Protein AF-A0A8C3C856-F1 (afdb_monomer)

Foldseek 3Di:
DDDDDDDDDPCVVVVVVVVQVVCQVVVPPFPDWDDDPPDIGGHHPVVVPVVDPDPPPPPPPVVPPPPPPDDDDDDDDDDDDDDDDDDPPDPPDDDDD

InterPro domains:
  IPR000210 BTB/POZ domain [PF00651] (20-52)
  IPR011333 SKP1/BTB/POZ domain superfamily [G3DSA:3.30.710.10] (4-56)
  IPR011333 SKP1/BTB/POZ domain superfamily [SSF54695] (8-52)
  IPR050457 Zinc finger and BTB domain-containing [PTHR46105] (8-51)

Nearest PDB structures (foldseek):
  2ihc-assembly3_B  TM=8.643E-01  e=5.087E-03  Homo sapiens
  7t58-assembly1_B  TM=9.285E-01  e=9.300E-03  Homo sapiens
  7azx-assembly1_B  TM=8.546E-01  e=8.697E-03  Homo sapiens
  6y17-assembly1_B  TM=8.670E-01  e=4.064E-02  Homo sapiens
  6xxs-assembly1_B  TM=8.786E-01  e=5.683E-02  Homo sapiens

Secondary structure (DSSP, 8-state):
-PPPPP---TTHHHHHHHHHHHHHHHT-S--EEEEETTEEEEE-HHHHHHH-S---------PPPPPPPPPPPPPPPPPPPPPPPPPPPPPPPPPP-

Mean predicted aligned error: 16.14 Å

pLDDT: mean 85.87, std 14.2, range [47.34, 98.44]

Sequence (97 aa):
MAPVVEVSDAGHSRALLLELNEQRLRGQFCDVTIIAGDAKFRAHQNVLAASTASLEPPAVVAAPPPPPPPPPPPPPPPPPPPPPPPVPPAPPRSPAL

Solvent-accessible surface area (backbone atoms only — not comparable to full-atom values): 6845 Å² total; per-residue (Å²): 133,84,84,86,81,89,84,86,63,92,59,49,67,60,54,50,54,54,50,53,49,53,30,35,77,72,51,50,86,46,79,39,71,51,72,60,86,93,46,77,44,61,32,44,59,70,63,51,56,74,72,41,99,72,74,63,76,70,77,72,75,66,68,72,75,78,75,77,77,79,79,78,77,78,78,78,79,78,79,78,79,80,80,79,78,82,78,76,80,76,77,81,80,75,81,83,129

Structure (mmCIF, N/CA/C/O backbone):
data_AF-A0A8C3C856-F1
#
_entry.id   AF-A0A8C3C856-F1
#
loop_
_atom_site.group_PDB
_atom_site.id
_atom_site.type_symbol
_atom_site.label_atom_id
_atom_site.label_alt_id
_atom_site.label_comp_id
_atom_site.label_asym_id
_atom_site.label_entity_id
_atom_site.label_seq_id
_atom_site.pdbx_PDB_ins_code
_atom_site.Cartn_x
_atom_site.Cartn_y
_atom_site.Cartn_z
_atom_site.occupancy
_atom_site.B_iso_or_equiv
_atom_site.auth_seq_id
_atom_site.auth_comp_id
_atom_site.auth_asym_id
_atom_site.auth_atom_id
_atom_site.pdbx_PDB_model_num
ATOM 1 N N . MET A 1 1 ? 12.239 -27.554 -34.834 1.00 69.44 1 MET A N 1
ATOM 2 C CA . MET A 1 1 ? 12.726 -26.678 -33.747 1.00 69.44 1 MET A CA 1
ATOM 3 C C . MET A 1 1 ? 12.455 -25.251 -34.194 1.00 69.44 1 MET A C 1
ATOM 5 O O . MET A 1 1 ? 12.924 -24.897 -35.268 1.00 69.44 1 MET A O 1
ATOM 9 N N . ALA A 1 2 ? 11.594 -24.501 -33.502 1.00 73.81 2 ALA A N 1
ATOM 10 C CA . ALA A 1 2 ? 11.312 -23.113 -33.882 1.00 73.81 2 ALA A CA 1
ATOM 11 C C . ALA A 1 2 ? 12.531 -22.228 -33.553 1.00 73.81 2 ALA A C 1
ATOM 13 O O . ALA A 1 2 ? 13.194 -22.501 -32.549 1.00 73.81 2 ALA A O 1
ATOM 14 N N . PRO A 1 3 ? 12.856 -21.211 -34.373 1.00 81.62 3 PRO A N 1
ATOM 15 C CA . PRO A 1 3 ? 13.943 -20.294 -34.059 1.00 81.62 3 PRO A CA 1
ATOM 16 C C . PRO A 1 3 ? 13.575 -19.449 -32.834 1.00 81.62 3 PRO A C 1
ATOM 18 O O . PRO A 1 3 ? 12.483 -18.885 -32.764 1.00 81.62 3 PRO A O 1
ATOM 21 N N . VAL A 1 4 ? 14.493 -19.367 -31.871 1.00 85.31 4 VAL A N 1
ATOM 22 C CA . VAL A 1 4 ? 14.398 -18.421 -30.754 1.00 85.31 4 VAL A CA 1
ATOM 23 C C . VAL A 1 4 ? 14.818 -17.054 -31.282 1.00 85.31 4 VAL A C 1
ATOM 25 O O . VAL A 1 4 ? 15.911 -16.913 -31.826 1.00 85.31 4 VAL A O 1
ATOM 28 N N . VAL A 1 5 ? 13.938 -16.062 -31.155 1.00 87.06 5 VAL A N 1
ATOM 29 C CA . VAL A 1 5 ? 14.230 -14.670 -31.508 1.00 87.06 5 VAL A CA 1
ATOM 30 C C . VAL A 1 5 ? 14.485 -13.907 -30.217 1.00 87.06 5 VAL A C 1
ATOM 32 O O . VAL A 1 5 ? 13.592 -13.797 -29.379 1.00 87.06 5 VAL A O 1
ATOM 35 N N . GLU A 1 6 ? 15.698 -13.385 -30.060 1.00 86.00 6 GLU A N 1
ATOM 36 C CA . GLU A 1 6 ? 16.022 -12.457 -28.981 1.00 86.00 6 GLU A CA 1
ATOM 37 C C . GLU A 1 6 ? 15.632 -11.036 -29.390 1.00 86.00 6 GLU A C 1
ATOM 39 O O . GLU A 1 6 ? 16.049 -10.530 -30.433 1.00 86.00 6 GLU A O 1
ATOM 44 N N . VAL A 1 7 ? 14.820 -10.387 -28.558 1.00 87.88 7 VAL A N 1
ATOM 45 C CA . VAL A 1 7 ? 14.449 -8.978 -28.708 1.00 87.88 7 VAL A CA 1
ATOM 46 C C . VAL A 1 7 ? 15.025 -8.227 -27.518 1.00 87.88 7 VAL A C 1
ATOM 48 O O . VAL A 1 7 ? 14.813 -8.613 -26.372 1.00 87.88 7 VAL A O 1
ATOM 51 N N . SER A 1 8 ? 15.766 -7.157 -27.785 1.00 89.38 8 SER A N 1
ATOM 52 C CA . SER A 1 8 ? 16.313 -6.268 -26.762 1.00 89.38 8 SER A CA 1
ATOM 53 C C . SER A 1 8 ? 16.097 -4.822 -27.185 1.00 89.38 8 SER A C 1
ATOM 55 O O . SER A 1 8 ? 16.416 -4.451 -28.312 1.00 89.38 8 SER A O 1
ATOM 57 N N . ASP A 1 9 ? 15.561 -4.013 -26.276 1.00 93.06 9 ASP A N 1
ATOM 58 C CA . ASP A 1 9 ? 15.399 -2.572 -26.449 1.00 93.06 9 ASP A CA 1
ATOM 59 C C . ASP A 1 9 ? 16.287 -1.835 -25.441 1.00 93.06 9 ASP A C 1
ATOM 61 O O . ASP A 1 9 ? 16.160 -2.012 -24.229 1.00 93.06 9 ASP A O 1
ATOM 65 N N . ALA A 1 10 ? 17.196 -0.998 -25.944 1.00 91.69 10 ALA A N 1
ATOM 66 C CA . ALA A 1 10 ? 18.157 -0.280 -25.108 1.00 91.69 10 ALA A CA 1
ATOM 67 C C . ALA A 1 10 ? 17.499 0.797 -24.221 1.00 91.69 10 ALA A C 1
ATOM 69 O O . ALA A 1 10 ? 18.087 1.211 -23.221 1.00 91.69 10 ALA A O 1
ATOM 70 N N . 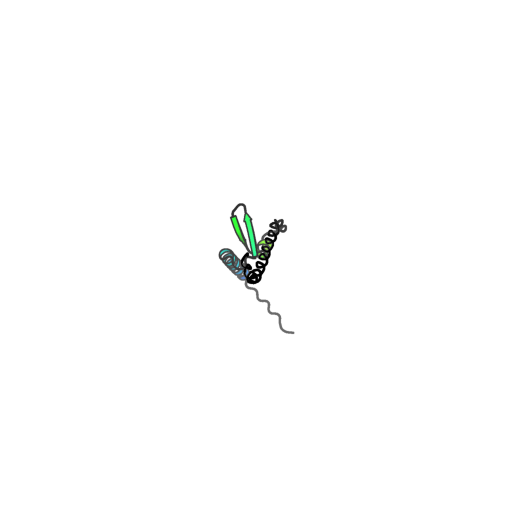GLY A 1 11 ? 16.292 1.260 -24.570 1.00 96.56 11 GLY A N 1
ATOM 71 C CA . GLY A 1 11 ? 15.533 2.249 -23.801 1.00 96.56 11 GLY A CA 1
ATOM 72 C C . GLY A 1 11 ? 14.683 1.654 -22.675 1.00 96.56 11 GLY A C 1
ATOM 73 O O . GLY A 1 11 ? 14.252 2.393 -21.784 1.00 96.56 11 GLY A O 1
ATOM 74 N N . HIS A 1 12 ? 14.463 0.339 -22.689 1.00 95.94 12 HIS A N 1
ATOM 75 C CA . HIS A 1 12 ? 13.479 -0.335 -21.853 1.00 95.94 12 HIS A CA 1
ATOM 76 C C . HIS A 1 12 ? 13.739 -0.131 -20.364 1.00 95.94 12 HIS A C 1
ATOM 78 O O . HIS A 1 12 ? 12.827 0.222 -19.623 1.00 95.94 12 HIS A O 1
ATOM 84 N N . SER A 1 13 ? 14.990 -0.282 -19.928 1.00 94.50 13 SER A N 1
ATOM 85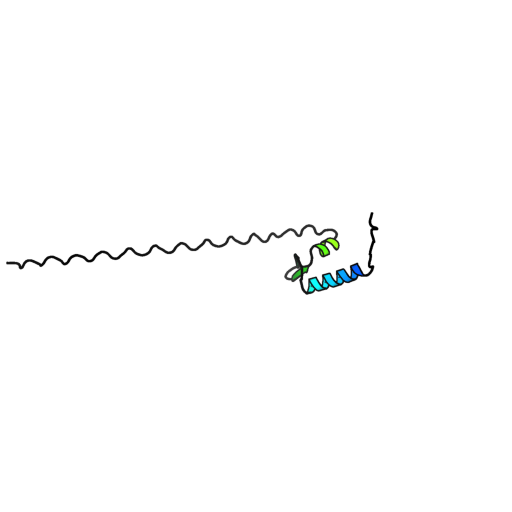 C CA . SER A 1 13 ? 15.377 -0.107 -18.525 1.00 94.50 13 SER A CA 1
ATOM 86 C C . SER A 1 13 ? 15.061 1.300 -18.015 1.00 94.50 13 SER A C 1
ATOM 88 O O . SER A 1 13 ? 14.490 1.461 -16.937 1.00 94.50 13 SER A O 1
ATOM 90 N N . ARG A 1 14 ? 15.359 2.332 -18.812 1.00 96.94 14 ARG A N 1
ATOM 91 C CA . ARG A 1 14 ? 15.046 3.724 -18.468 1.00 96.94 14 ARG A CA 1
ATOM 92 C C . ARG A 1 14 ? 13.538 3.959 -18.415 1.00 96.94 14 ARG A C 1
ATOM 94 O O . ARG A 1 14 ? 13.063 4.568 -17.460 1.00 96.94 14 ARG A O 1
ATOM 101 N N . ALA A 1 15 ? 12.799 3.499 -19.424 1.00 97.31 15 ALA A N 1
ATOM 102 C CA . ALA A 1 15 ? 11.347 3.653 -19.475 1.00 97.31 15 ALA A CA 1
ATOM 103 C C . ALA A 1 15 ? 10.665 2.948 -18.290 1.00 97.31 15 ALA A C 1
ATOM 105 O O . ALA A 1 15 ? 9.812 3.536 -17.630 1.00 97.31 15 ALA A O 1
ATOM 106 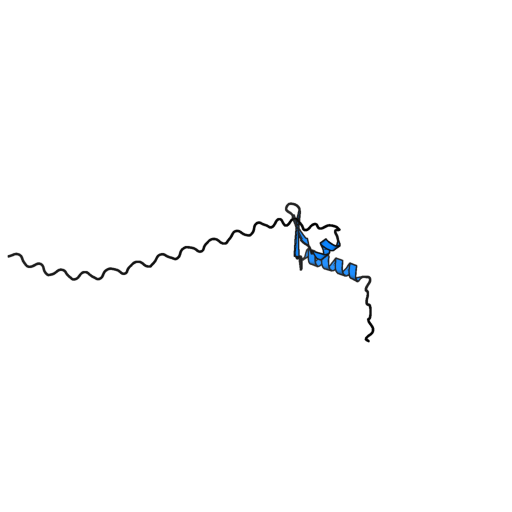N N . LEU A 1 16 ? 11.112 1.733 -17.966 1.00 96.44 16 LEU A N 1
ATOM 107 C CA . LEU A 1 16 ? 10.631 0.959 -16.828 1.00 96.44 16 LEU A CA 1
ATOM 108 C C . LEU A 1 16 ? 10.863 1.696 -15.504 1.00 96.44 16 LEU A C 1
ATOM 110 O O . LEU A 1 16 ? 9.944 1.804 -14.699 1.00 96.44 16 LEU A O 1
ATOM 114 N N . LEU A 1 17 ? 12.063 2.238 -15.275 1.00 96.19 17 LEU A N 1
ATOM 115 C CA . LEU A 1 17 ? 12.369 2.972 -14.042 1.00 96.19 17 LEU A CA 1
ATOM 116 C C . LEU A 1 17 ? 11.555 4.267 -13.906 1.00 96.19 17 LEU A C 1
ATOM 118 O O . LEU A 1 17 ? 11.154 4.617 -12.794 1.00 96.19 17 LEU A O 1
ATOM 122 N N . LEU A 1 18 ? 11.280 4.963 -15.015 1.00 98.06 18 LEU A N 1
ATOM 123 C CA . LEU A 1 18 ? 10.395 6.133 -15.017 1.00 98.06 18 LEU A CA 1
ATOM 124 C C . LEU A 1 18 ? 8.963 5.747 -14.630 1.00 98.06 18 LEU A C 1
ATOM 126 O O . LEU A 1 18 ? 8.375 6.390 -13.761 1.00 98.06 18 LEU A O 1
ATOM 130 N N . GLU A 1 19 ? 8.435 4.672 -15.211 1.00 98.00 19 GLU A N 1
ATOM 131 C CA . GLU A 1 19 ? 7.082 4.192 -14.918 1.00 98.00 19 GLU A CA 1
ATOM 132 C C . GLU A 1 19 ? 6.953 3.693 -13.469 1.00 98.00 19 GLU A C 1
ATOM 134 O O . GLU A 1 19 ? 6.008 4.047 -12.766 1.00 98.00 19 GLU A O 1
ATOM 139 N N . LEU A 1 20 ? 7.938 2.943 -12.964 1.00 97.38 20 LEU A N 1
ATOM 140 C CA . LEU A 1 20 ? 7.969 2.505 -11.563 1.00 97.38 20 LEU A CA 1
ATOM 141 C C . LEU A 1 20 ? 8.005 3.697 -10.595 1.00 97.38 20 LEU A C 1
ATOM 143 O O . LEU A 1 20 ? 7.367 3.671 -9.539 1.00 97.38 20 LEU A O 1
ATOM 147 N N . ASN A 1 21 ? 8.703 4.776 -10.956 1.00 97.06 21 ASN A N 1
ATOM 148 C CA . ASN A 1 21 ? 8.707 6.001 -10.167 1.00 97.06 21 ASN A CA 1
ATOM 149 C C . ASN A 1 21 ? 7.335 6.701 -10.167 1.00 97.06 21 ASN A C 1
ATOM 151 O O . ASN A 1 21 ? 6.871 7.121 -9.105 1.00 97.06 21 ASN A O 1
ATOM 155 N N . GLU A 1 22 ? 6.662 6.786 -11.314 1.00 98.44 22 GLU A N 1
ATOM 156 C CA . GLU A 1 22 ? 5.296 7.323 -11.408 1.00 98.44 22 GLU A CA 1
ATOM 157 C C . GLU A 1 22 ? 4.302 6.496 -10.581 1.00 98.44 22 GLU A C 1
ATOM 159 O O . GLU A 1 22 ? 3.507 7.048 -9.810 1.00 98.44 22 GLU A O 1
ATOM 164 N N . GLN A 1 23 ? 4.392 5.166 -10.662 1.00 98.31 23 GLN A N 1
ATOM 165 C CA . GLN A 1 23 ? 3.592 4.260 -9.838 1.00 98.31 23 GLN A CA 1
ATOM 166 C C . GLN A 1 23 ? 3.840 4.498 -8.349 1.00 98.31 23 GLN A C 1
ATOM 168 O O . GLN A 1 23 ? 2.880 4.561 -7.584 1.00 98.31 23 GLN A O 1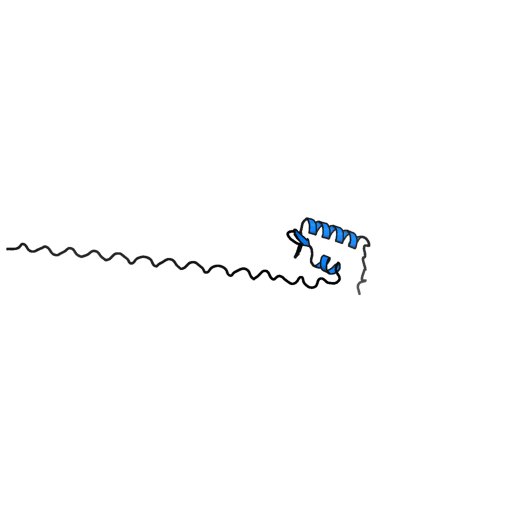
ATOM 173 N N . ARG A 1 24 ? 5.093 4.710 -7.927 1.00 97.81 24 ARG A N 1
ATOM 174 C CA . ARG A 1 24 ? 5.440 5.039 -6.535 1.00 97.81 24 ARG A CA 1
ATOM 175 C C . ARG A 1 24 ? 4.807 6.355 -6.077 1.00 97.81 24 ARG A C 1
ATOM 177 O O . ARG A 1 24 ? 4.267 6.413 -4.973 1.00 97.81 24 ARG A O 1
ATOM 184 N N . LEU A 1 25 ? 4.831 7.395 -6.914 1.00 97.44 25 LEU A N 1
ATOM 185 C CA . LEU A 1 25 ? 4.241 8.707 -6.603 1.00 97.44 25 LEU A CA 1
ATOM 186 C C . LEU A 1 25 ? 2.713 8.642 -6.469 1.00 97.44 25 LEU A C 1
ATOM 188 O O . LEU A 1 25 ? 2.140 9.253 -5.568 1.00 97.44 25 LEU A O 1
ATOM 192 N N . ARG A 1 26 ? 2.052 7.832 -7.301 1.00 97.81 26 ARG A N 1
ATOM 193 C CA . ARG A 1 26 ? 0.614 7.510 -7.177 1.00 97.81 26 ARG A CA 1
ATOM 194 C C . ARG A 1 26 ? 0.339 6.488 -6.058 1.00 97.81 26 ARG A C 1
ATOM 196 O O . ARG A 1 26 ? -0.800 6.283 -5.640 1.00 97.81 26 ARG A O 1
ATOM 203 N N . GLY A 1 27 ? 1.404 5.854 -5.577 1.00 96.19 27 GLY A N 1
ATOM 204 C CA . GLY A 1 27 ? 1.479 4.641 -4.769 1.00 96.19 27 GLY A CA 1
ATOM 205 C C . GLY A 1 27 ? 0.537 3.533 -5.210 1.00 96.19 27 GLY A C 1
ATOM 206 O O . GLY A 1 27 ? -0.273 3.020 -4.437 1.00 96.19 27 GLY A O 1
ATOM 207 N N . GLN A 1 28 ? 0.673 3.190 -6.479 1.00 97.62 28 GLN A N 1
ATOM 208 C CA . GLN A 1 28 ? 0.139 1.987 -7.082 1.00 97.62 28 GLN A CA 1
ATOM 209 C C . GLN A 1 28 ? 1.165 0.867 -6.927 1.00 97.62 28 GLN A C 1
ATOM 211 O O . GLN A 1 28 ? 2.368 1.089 -7.080 1.00 97.62 28 GLN A O 1
ATOM 216 N N . PHE A 1 29 ? 0.676 -0.328 -6.600 1.00 96.81 29 PHE A N 1
ATOM 217 C CA . PHE A 1 29 ? 1.488 -1.538 -6.431 1.00 96.81 29 PHE A CA 1
ATOM 218 C C . PHE A 1 29 ? 2.587 -1.446 -5.358 1.00 96.81 29 PHE A C 1
ATOM 220 O O . PHE A 1 29 ? 3.414 -2.344 -5.263 1.00 96.81 29 PHE A O 1
ATOM 227 N N . CYS A 1 30 ? 2.603 -0.390 -4.536 1.00 97.00 30 CYS A N 1
ATOM 228 C CA . CYS A 1 30 ? 3.519 -0.289 -3.407 1.00 97.00 30 CYS A CA 1
A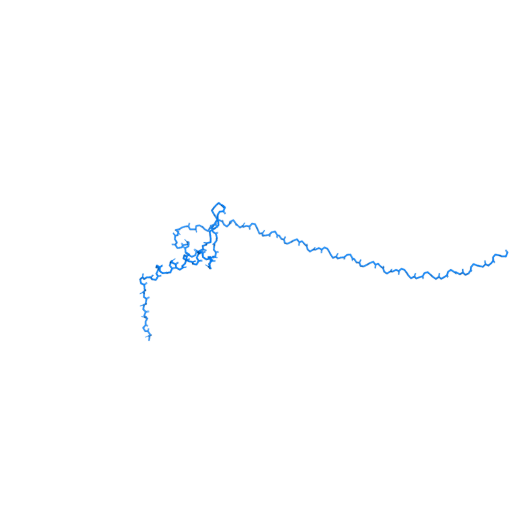TOM 229 C C . CYS A 1 30 ? 3.129 -1.302 -2.329 1.00 97.00 30 CYS A C 1
ATOM 231 O O . CYS A 1 30 ? 2.043 -1.219 -1.754 1.00 97.00 30 CYS A O 1
ATOM 233 N N . ASP A 1 31 ? 4.040 -2.220 -2.053 1.00 96.44 31 ASP A N 1
ATOM 234 C CA . ASP A 1 31 ? 3.907 -3.341 -1.123 1.00 96.44 31 ASP A CA 1
ATOM 235 C C . ASP A 1 31 ? 4.727 -3.145 0.163 1.00 96.44 31 ASP A C 1
ATOM 237 O O . ASP A 1 31 ? 4.580 -3.901 1.122 1.00 96.44 31 ASP A O 1
ATOM 241 N N . VAL A 1 32 ? 5.553 -2.095 0.222 1.00 93.75 32 VAL A N 1
ATOM 242 C CA . VAL A 1 32 ? 6.321 -1.713 1.410 1.00 93.75 32 VAL A CA 1
ATOM 243 C C . VAL A 1 32 ? 6.177 -0.228 1.721 1.00 93.75 32 VAL A C 1
ATOM 245 O O . VAL A 1 32 ? 6.036 0.623 0.839 1.00 93.75 32 VAL A O 1
ATOM 248 N N . THR A 1 33 ? 6.212 0.092 3.014 1.00 95.19 33 THR A N 1
ATOM 249 C CA . THR A 1 33 ? 6.289 1.464 3.518 1.00 95.19 33 THR A CA 1
ATOM 250 C C . THR A 1 33 ? 7.505 1.599 4.420 1.00 95.19 33 THR A C 1
ATOM 252 O O . THR A 1 33 ? 7.619 0.894 5.419 1.00 95.19 33 THR A O 1
ATOM 255 N N . ILE A 1 34 ? 8.399 2.519 4.072 1.00 92.94 34 ILE A N 1
ATOM 256 C CA . ILE A 1 34 ? 9.579 2.861 4.865 1.00 92.94 34 ILE A CA 1
ATOM 257 C C . ILE A 1 34 ? 9.200 4.013 5.791 1.00 92.94 34 ILE A C 1
ATOM 259 O O . ILE A 1 34 ? 8.612 5.001 5.346 1.00 92.94 34 ILE A O 1
ATOM 263 N N . ILE A 1 35 ? 9.531 3.890 7.072 1.00 94.19 35 ILE A N 1
ATOM 264 C CA . ILE A 1 35 ? 9.288 4.926 8.077 1.00 94.19 35 ILE A CA 1
ATOM 265 C C . ILE A 1 35 ? 10.635 5.537 8.458 1.00 94.19 35 ILE A C 1
ATOM 267 O O . ILE A 1 35 ? 11.538 4.814 8.876 1.00 94.19 35 ILE A O 1
ATOM 271 N N . ALA A 1 36 ? 10.772 6.854 8.311 1.00 91.19 36 ALA A N 1
ATOM 272 C CA . ALA A 1 36 ? 11.957 7.597 8.735 1.00 91.19 36 ALA A CA 1
ATOM 273 C C . ALA A 1 36 ? 11.520 8.771 9.618 1.00 91.19 36 ALA A C 1
ATOM 275 O O . ALA A 1 36 ? 11.015 9.783 9.127 1.00 91.19 36 ALA A O 1
ATOM 276 N N . GLY A 1 37 ? 11.667 8.604 10.935 1.00 94.19 37 GLY A N 1
ATOM 277 C CA . GLY A 1 37 ? 11.031 9.491 11.911 1.00 94.19 37 GLY A CA 1
ATOM 278 C C . GLY A 1 37 ? 9.508 9.427 11.776 1.00 94.19 37 GLY A C 1
ATOM 279 O O . GLY A 1 37 ? 8.937 8.339 11.764 1.00 94.19 37 GLY A O 1
ATOM 280 N N . ASP A 1 38 ? 8.866 10.583 11.605 1.00 92.75 38 ASP A N 1
ATOM 281 C CA . ASP A 1 38 ? 7.410 10.686 11.413 1.00 92.75 38 ASP A CA 1
ATOM 282 C C . ASP A 1 38 ? 6.972 10.568 9.942 1.00 92.75 38 ASP A C 1
ATOM 284 O O . ASP A 1 38 ? 5.777 10.499 9.636 1.00 92.75 38 ASP A O 1
ATOM 288 N N . ALA A 1 39 ? 7.924 10.540 9.005 1.00 94.12 39 ALA A N 1
ATOM 289 C CA . ALA A 1 39 ? 7.636 10.466 7.581 1.00 94.12 39 ALA A CA 1
ATOM 290 C C . ALA A 1 39 ? 7.452 9.014 7.114 1.00 94.12 39 ALA A C 1
ATOM 292 O O . ALA A 1 39 ? 8.203 8.113 7.495 1.00 94.12 39 ALA A O 1
ATOM 293 N N . LYS A 1 40 ? 6.462 8.798 6.239 1.00 94.81 40 LYS A N 1
ATOM 294 C CA . LYS A 1 40 ? 6.129 7.492 5.652 1.00 94.81 40 LYS A CA 1
ATOM 295 C C . LYS A 1 40 ? 6.302 7.538 4.138 1.00 94.81 40 LYS A C 1
ATOM 297 O O . LYS A 1 40 ? 5.674 8.355 3.467 1.00 94.81 40 LYS A O 1
ATOM 302 N N . PHE A 1 41 ? 7.103 6.626 3.600 1.00 94.88 41 PHE A N 1
ATOM 303 C CA . PHE A 1 41 ? 7.432 6.553 2.179 1.00 94.88 41 PH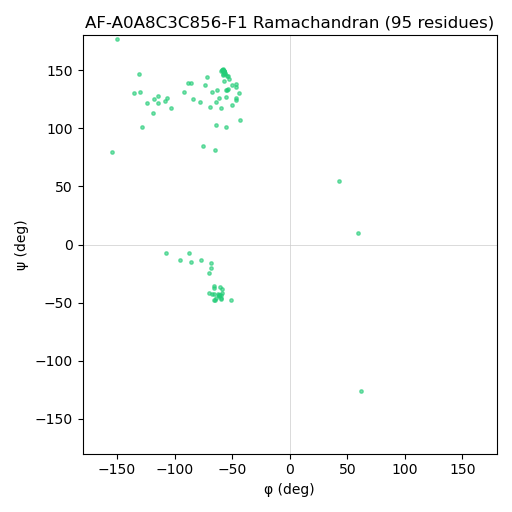E A CA 1
ATOM 304 C C . PHE A 1 41 ? 6.963 5.222 1.602 1.00 94.88 41 PHE A C 1
ATOM 306 O O . PHE A 1 41 ? 7.489 4.168 1.952 1.00 94.88 41 PHE A O 1
ATOM 313 N N . ARG A 1 42 ? 5.975 5.262 0.704 1.00 95.69 42 ARG A N 1
ATOM 314 C CA . ARG A 1 42 ? 5.550 4.078 -0.056 1.00 95.69 42 ARG A CA 1
ATOM 315 C C . ARG A 1 42 ? 6.592 3.748 -1.126 1.00 95.69 42 ARG A C 1
ATOM 317 O O . ARG A 1 42 ? 7.098 4.658 -1.787 1.00 95.69 42 ARG A O 1
ATOM 324 N N . ALA A 1 43 ? 6.908 2.469 -1.286 1.00 96.31 43 ALA A N 1
ATOM 325 C CA . ALA A 1 43 ? 7.892 1.978 -2.245 1.00 96.31 43 ALA A CA 1
ATOM 326 C C . ALA A 1 43 ? 7.543 0.557 -2.722 1.00 96.31 43 ALA A C 1
ATOM 328 O O . ALA A 1 43 ? 6.573 -0.043 -2.259 1.00 96.31 43 ALA A O 1
ATOM 329 N N . HIS A 1 44 ? 8.342 0.044 -3.658 1.00 96.19 44 HIS A N 1
ATOM 330 C CA . HIS A 1 44 ? 8.266 -1.326 -4.166 1.00 96.19 44 HIS A CA 1
ATOM 331 C C . HIS A 1 44 ? 9.446 -2.137 -3.621 1.00 96.19 44 HIS A C 1
ATOM 333 O O . HIS A 1 44 ? 10.599 -1.728 -3.808 1.00 96.19 44 HIS A O 1
ATOM 339 N N . GLN A 1 45 ? 9.177 -3.283 -2.991 1.00 92.75 45 GLN A N 1
ATOM 340 C CA . GLN A 1 45 ? 10.195 -4.186 -2.424 1.00 92.75 45 GLN A CA 1
ATOM 341 C C . GLN A 1 45 ? 11.285 -4.524 -3.446 1.00 92.75 45 GLN A C 1
ATOM 343 O O . GLN A 1 45 ? 12.475 -4.398 -3.169 1.00 92.75 45 GLN A O 1
ATOM 348 N N . ASN A 1 46 ? 10.864 -4.887 -4.655 1.00 92.12 46 ASN A N 1
ATOM 349 C CA . ASN A 1 46 ? 11.715 -5.391 -5.733 1.00 92.12 46 ASN A CA 1
ATOM 350 C C . ASN A 1 46 ? 12.749 -4.339 -6.160 1.00 92.12 46 ASN A C 1
ATOM 352 O O . ASN A 1 46 ? 13.921 -4.643 -6.370 1.00 92.12 46 ASN A O 1
ATOM 356 N N . VAL A 1 47 ? 12.301 -3.084 -6.273 1.00 93.62 47 VAL A N 1
ATOM 357 C CA . VAL A 1 47 ? 13.134 -1.949 -6.689 1.00 93.62 47 VAL A CA 1
ATOM 358 C C . VAL A 1 47 ? 14.138 -1.599 -5.596 1.00 93.62 47 VAL A C 1
ATOM 360 O O . VAL A 1 47 ? 15.306 -1.343 -5.890 1.00 93.62 47 VAL A O 1
ATOM 363 N N . LEU A 1 48 ? 13.702 -1.622 -4.334 1.00 91.88 48 LEU A N 1
ATOM 364 C CA . LEU A 1 48 ? 14.572 -1.363 -3.191 1.00 91.88 48 LEU A CA 1
ATOM 365 C C . LEU A 1 48 ? 15.648 -2.451 -3.064 1.00 91.88 48 LEU A C 1
ATOM 367 O O . LEU A 1 48 ? 16.830 -2.124 -2.990 1.00 91.88 48 LEU A O 1
ATOM 371 N N . ALA A 1 49 ? 15.253 -3.726 -3.142 1.00 90.19 49 ALA A N 1
ATOM 372 C CA . ALA A 1 49 ? 16.157 -4.874 -3.081 1.00 90.19 49 ALA A CA 1
ATOM 373 C C . ALA A 1 49 ? 17.213 -4.856 -4.194 1.00 90.19 49 ALA A C 1
ATOM 375 O O . ALA A 1 49 ? 18.373 -5.162 -3.939 1.00 90.19 49 ALA A O 1
ATOM 376 N N . ALA A 1 50 ? 16.842 -4.440 -5.407 1.00 90.75 50 ALA A N 1
ATOM 377 C CA . ALA A 1 50 ? 17.790 -4.301 -6.512 1.00 90.75 50 ALA A CA 1
ATOM 378 C C . ALA A 1 50 ? 18.777 -3.131 -6.333 1.00 90.75 50 ALA A C 1
ATOM 380 O O . ALA A 1 50 ? 19.859 -3.148 -6.914 1.00 90.75 50 ALA A O 1
ATOM 381 N N . SER A 1 51 ? 18.410 -2.109 -5.552 1.00 87.50 51 SER A N 1
ATOM 382 C CA . SER A 1 51 ? 19.180 -0.864 -5.421 1.00 87.50 51 SER A CA 1
ATOM 383 C C . SER A 1 51 ? 20.136 -0.848 -4.222 1.00 87.50 51 SER A C 1
ATOM 385 O O . SER A 1 51 ? 20.995 0.029 -4.139 1.00 87.50 51 SER A O 1
ATOM 387 N N . THR A 1 52 ? 20.005 -1.785 -3.281 1.00 80.06 52 THR A N 1
ATOM 388 C CA . THR A 1 52 ? 20.802 -1.818 -2.046 1.00 80.06 52 THR A CA 1
ATOM 389 C C . THR A 1 52 ? 21.414 -3.196 -1.825 1.00 80.06 52 THR A C 1
ATOM 391 O O . THR A 1 52 ? 20.705 -4.194 -1.853 1.00 80.06 52 THR A O 1
ATOM 394 N N . ALA A 1 53 ? 22.714 -3.259 -1.528 1.00 65.19 53 ALA A N 1
ATOM 395 C CA . ALA A 1 53 ? 23.427 -4.524 -1.320 1.00 65.19 53 ALA A CA 1
ATOM 396 C C . ALA A 1 53 ? 23.004 -5.286 -0.046 1.00 65.19 53 ALA A C 1
ATOM 398 O O . ALA A 1 53 ? 23.325 -6.462 0.109 1.00 65.19 53 ALA A O 1
ATOM 399 N N . SER A 1 54 ? 22.317 -4.630 0.890 1.00 51.97 54 SER A N 1
ATOM 400 C CA . SER A 1 54 ? 21.901 -5.229 2.159 1.00 51.97 54 SER A CA 1
ATOM 401 C C . SER A 1 54 ? 20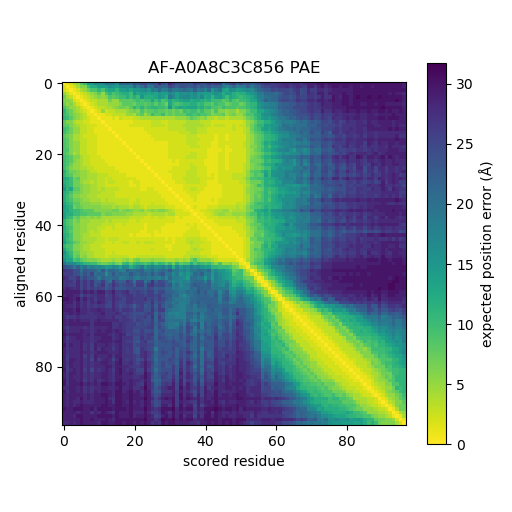.672 -4.506 2.699 1.00 51.97 54 SER A C 1
ATOM 403 O O . SER A 1 54 ? 20.766 -3.672 3.595 1.00 51.97 54 SER A O 1
ATOM 405 N N . LEU A 1 55 ? 19.496 -4.832 2.164 1.00 51.44 55 LEU A N 1
ATOM 406 C CA . LEU A 1 55 ? 18.320 -4.860 3.027 1.00 51.44 55 LEU A CA 1
ATOM 407 C C . LEU A 1 55 ? 18.468 -6.136 3.846 1.00 51.44 55 LEU A C 1
ATOM 409 O O . LEU A 1 55 ? 17.938 -7.184 3.484 1.00 51.44 55 LEU A O 1
ATOM 413 N N . GLU A 1 56 ? 19.212 -6.049 4.950 1.00 52.88 56 GLU A N 1
ATOM 414 C CA . GLU A 1 56 ? 18.823 -6.851 6.108 1.00 52.88 56 GLU A CA 1
ATOM 415 C C . GLU A 1 56 ? 17.299 -6.697 6.217 1.00 52.88 56 GLU A C 1
ATOM 417 O O . GLU A 1 56 ? 16.821 -5.556 6.083 1.00 52.88 56 GLU A O 1
ATOM 422 N N . PRO A 1 57 ? 16.528 -7.798 6.340 1.00 51.25 57 PRO A N 1
ATOM 423 C CA . PRO A 1 57 ? 15.083 -7.687 6.474 1.00 51.25 57 PRO A CA 1
ATOM 424 C C . PRO A 1 57 ? 14.857 -6.612 7.530 1.00 51.25 57 PRO A C 1
ATOM 426 O O . PRO A 1 57 ? 15.490 -6.720 8.588 1.00 51.25 57 PRO A O 1
ATOM 429 N N . PRO A 1 58 ? 14.090 -5.533 7.239 1.00 51.22 58 PRO A N 1
ATOM 430 C CA . PRO A 1 58 ? 13.866 -4.508 8.242 1.00 51.22 58 PRO A CA 1
ATOM 431 C C . PRO A 1 58 ? 13.430 -5.295 9.452 1.00 51.22 58 PRO A C 1
ATOM 433 O O . PRO A 1 58 ? 12.503 -6.096 9.298 1.00 51.22 58 PRO A O 1
ATOM 436 N N . ALA A 1 59 ? 14.185 -5.194 10.558 1.00 50.19 59 ALA A N 1
ATOM 437 C CA . ALA A 1 59 ? 13.840 -5.856 11.800 1.00 50.19 59 ALA A CA 1
ATOM 438 C C . ALA A 1 59 ? 12.358 -5.600 11.919 1.00 50.19 59 ALA A C 1
ATOM 440 O O . ALA A 1 59 ? 11.955 -4.434 11.992 1.00 50.19 59 ALA A O 1
ATOM 441 N N . VAL A 1 60 ? 11.562 -6.647 11.690 1.00 47.34 60 VAL A N 1
ATOM 442 C CA . VAL A 1 60 ? 10.130 -6.480 11.632 1.00 47.34 60 VAL A CA 1
ATOM 443 C C . VAL A 1 60 ? 9.873 -6.051 13.049 1.00 47.34 60 VAL A C 1
ATOM 445 O O . VAL A 1 60 ? 9.944 -6.852 13.980 1.00 47.34 60 VAL A O 1
ATOM 448 N N . VAL A 1 61 ? 9.655 -4.753 13.242 1.00 49.97 61 VAL A N 1
ATOM 449 C CA . VAL A 1 61 ? 8.883 -4.290 14.365 1.00 49.97 61 VAL A CA 1
ATOM 450 C C . VAL A 1 61 ? 7.542 -4.882 13.999 1.00 49.97 61 VAL A C 1
ATOM 452 O O . VAL A 1 61 ? 6.747 -4.269 13.290 1.00 49.97 61 VAL A O 1
ATOM 455 N N . ALA A 1 62 ? 7.386 -6.172 14.310 1.00 48.12 62 ALA A N 1
ATOM 456 C CA . ALA A 1 62 ? 6.132 -6.854 14.290 1.00 48.12 62 ALA A CA 1
ATOM 457 C C . ALA A 1 62 ? 5.340 -5.960 15.215 1.00 48.12 62 ALA A C 1
ATOM 459 O O . ALA A 1 62 ? 5.585 -5.938 16.425 1.00 48.12 62 ALA A O 1
ATOM 460 N N . ALA A 1 63 ? 4.515 -5.096 14.617 1.00 52.09 63 ALA A N 1
ATOM 461 C CA . ALA A 1 63 ? 3.538 -4.363 15.376 1.00 52.09 63 ALA A CA 1
ATOM 462 C C . ALA A 1 63 ? 2.909 -5.437 16.264 1.00 52.09 63 ALA A C 1
ATOM 464 O O . ALA A 1 63 ? 2.586 -6.512 15.732 1.00 52.09 63 ALA A O 1
ATOM 465 N N . PRO A 1 64 ? 2.879 -5.233 17.595 1.00 68.12 64 PRO A N 1
ATOM 466 C CA . PRO A 1 64 ? 2.326 -6.239 18.480 1.00 68.12 64 PRO A CA 1
ATOM 467 C C . PRO A 1 64 ? 0.994 -6.677 17.871 1.00 68.12 64 PRO A C 1
ATOM 469 O O . PRO A 1 64 ? 0.280 -5.811 17.342 1.00 68.12 64 PRO A O 1
ATOM 472 N N . PRO A 1 65 ? 0.710 -7.994 17.828 1.00 74.88 65 PRO A N 1
ATOM 473 C CA . PRO A 1 65 ? -0.507 -8.484 17.200 1.00 74.88 65 PRO A CA 1
ATOM 474 C C . PRO A 1 65 ? -1.675 -7.627 17.696 1.00 74.88 65 PRO A C 1
ATOM 476 O O . PRO A 1 65 ? -1.680 -7.268 18.882 1.00 74.88 65 PRO A O 1
ATOM 479 N N . PRO A 1 66 ? -2.612 -7.230 16.811 1.00 79.06 66 PRO A N 1
ATOM 480 C CA . PRO A 1 66 ? -3.730 -6.401 17.233 1.00 79.06 66 PRO A CA 1
ATOM 481 C C . PRO A 1 66 ? -4.364 -7.046 18.471 1.00 79.06 66 PRO A C 1
ATOM 483 O O . PRO A 1 66 ? -4.464 -8.279 18.514 1.00 79.06 66 PRO A O 1
ATOM 486 N N . PRO A 1 67 ? -4.730 -6.256 19.499 1.00 84.25 67 PRO A N 1
ATOM 487 C CA . PRO A 1 67 ? -5.324 -6.819 20.700 1.00 84.25 67 PRO A CA 1
ATOM 488 C C . PRO A 1 67 ? -6.517 -7.698 20.302 1.00 84.25 67 PRO A C 1
ATOM 490 O O . PRO A 1 67 ? -7.228 -7.357 19.348 1.00 84.25 67 PRO A O 1
ATOM 493 N N . PRO A 1 68 ? -6.736 -8.834 20.989 1.00 88.12 68 PRO A N 1
ATOM 494 C CA . PRO A 1 68 ? -7.890 -9.672 20.708 1.00 88.12 68 PRO A CA 1
ATOM 495 C C . PRO A 1 68 ? -9.169 -8.825 20.793 1.00 88.12 68 PRO A C 1
ATOM 497 O O . PRO A 1 68 ? -9.237 -7.908 21.622 1.00 88.12 68 PRO A O 1
ATOM 500 N N . PRO A 1 69 ? -10.181 -9.095 19.948 1.00 88.44 69 PRO A N 1
ATOM 501 C CA . PRO A 1 69 ? -11.451 -8.391 20.042 1.00 88.44 69 PRO A CA 1
ATOM 502 C C . PRO A 1 69 ? -12.029 -8.556 21.457 1.00 88.44 69 PRO A C 1
ATOM 504 O O . PRO A 1 69 ? -11.828 -9.605 22.080 1.00 88.44 69 PRO A O 1
ATOM 507 N N . PRO A 1 70 ? -12.740 -7.543 21.986 1.00 90.44 70 PRO A N 1
ATOM 508 C CA . PRO A 1 70 ? -13.400 -7.671 23.277 1.00 90.44 70 PRO A CA 1
ATOM 509 C C . PRO A 1 70 ? -14.357 -8.875 23.259 1.00 90.44 70 PRO A C 1
ATOM 511 O O . PRO A 1 70 ? -14.935 -9.181 22.209 1.00 90.44 70 PRO A O 1
ATOM 514 N N . PRO A 1 71 ? -14.539 -9.567 24.399 1.00 92.12 71 PRO A N 1
ATOM 515 C CA . PRO A 1 71 ? -15.513 -10.645 24.485 1.00 92.12 71 PRO A CA 1
ATOM 516 C C . PRO A 1 71 ? -16.908 -10.124 24.105 1.00 92.12 71 PRO A C 1
ATOM 518 O O . PRO A 1 71 ? -17.215 -8.952 24.359 1.00 92.12 71 PRO A O 1
ATOM 521 N N . PRO A 1 72 ? -17.766 -10.969 23.505 1.00 92.00 72 PRO A N 1
ATOM 522 C CA . PRO A 1 72 ? -19.141 -10.581 23.232 1.00 92.00 72 PRO A CA 1
ATOM 523 C C . PRO A 1 72 ? -19.839 -10.162 24.537 1.00 92.00 72 PRO A C 1
ATOM 525 O O . PRO A 1 72 ? -19.519 -10.699 25.604 1.00 92.00 72 PRO A O 1
ATOM 528 N N . PRO A 1 73 ? -20.791 -9.213 24.476 1.00 92.56 73 PRO A N 1
ATOM 529 C CA . PRO A 1 73 ? -21.579 -8.853 25.645 1.00 92.56 73 PRO A CA 1
ATOM 530 C C . PRO A 1 73 ? -22.292 -10.095 26.204 1.00 92.56 73 PRO A C 1
ATOM 532 O O . PRO A 1 73 ? -22.652 -10.994 25.433 1.00 92.56 73 PRO A O 1
ATOM 535 N N . PRO A 1 74 ? -22.509 -10.167 27.529 1.00 93.44 74 PRO A N 1
ATOM 536 C CA . PRO A 1 74 ? -23.273 -11.257 28.117 1.00 93.44 74 PRO A CA 1
ATOM 537 C C . PRO A 1 74 ? -24.675 -11.320 27.488 1.00 93.44 74 PRO A C 1
ATOM 539 O O . PRO A 1 74 ? -25.222 -10.282 27.098 1.00 93.44 74 PRO A O 1
ATOM 542 N N . PRO A 1 75 ? -25.272 -12.520 27.386 1.00 92.81 75 PRO A N 1
ATOM 543 C CA . PRO A 1 75 ? -26.641 -12.651 26.913 1.00 92.81 75 PRO A CA 1
ATOM 544 C C . PRO A 1 75 ? -27.591 -11.819 27.793 1.00 92.81 75 PRO A C 1
ATOM 546 O O . PRO A 1 75 ? -27.327 -11.645 28.988 1.00 92.81 75 PRO A O 1
ATOM 549 N N . PRO A 1 76 ? -28.697 -11.304 27.227 1.00 93.06 76 PRO A N 1
ATOM 550 C CA . PRO A 1 76 ? -29.695 -10.591 28.009 1.00 93.06 76 PRO A CA 1
ATOM 551 C C . PRO A 1 76 ? -30.232 -11.487 29.139 1.00 93.06 76 PRO A C 1
ATOM 553 O O . PRO A 1 76 ? -30.291 -12.712 28.976 1.00 93.06 76 PRO A O 1
ATOM 556 N N . PRO A 1 77 ? -30.632 -10.901 30.282 1.00 93.50 77 PRO A N 1
ATOM 557 C CA . PRO A 1 77 ? -31.240 -11.663 31.362 1.00 93.50 77 PRO A CA 1
ATOM 558 C C . PRO A 1 77 ? -32.499 -12.389 30.862 1.00 93.50 77 PRO A C 1
ATOM 560 O O . PRO A 1 77 ? -33.178 -11.893 29.955 1.00 93.50 77 PRO A O 1
ATOM 563 N N . PRO A 1 78 ? -32.832 -13.554 31.445 1.00 93.44 78 PRO A N 1
ATOM 564 C CA . PRO A 1 78 ? -34.060 -14.254 31.106 1.00 93.44 78 PRO A CA 1
ATOM 565 C C . PRO A 1 78 ? -35.278 -13.352 31.364 1.00 93.44 78 PRO A C 1
ATOM 567 O O . PRO A 1 78 ? -35.241 -12.505 32.265 1.00 93.44 78 PRO A O 1
ATOM 570 N N . PRO A 1 79 ? -36.366 -13.524 30.594 1.00 93.06 79 PRO A N 1
ATOM 571 C CA . PRO A 1 79 ? -37.599 -12.790 30.834 1.00 93.06 79 PRO A CA 1
ATOM 572 C C . PRO A 1 79 ? -38.113 -13.049 32.261 1.00 93.06 79 PRO A C 1
ATOM 574 O O . PRO A 1 79 ? -37.894 -14.136 32.808 1.00 93.06 79 PRO A O 1
ATOM 577 N N . PRO A 1 80 ? -38.805 -12.070 32.873 1.00 93.38 80 PRO A N 1
ATOM 578 C CA . PRO A 1 80 ? -39.405 -12.257 34.185 1.00 93.38 80 PRO A CA 1
ATOM 579 C C . PRO A 1 80 ? -40.404 -13.425 34.161 1.00 93.38 80 PRO A C 1
ATOM 581 O O . PRO A 1 80 ? -41.030 -13.682 33.126 1.00 93.38 80 PRO A O 1
ATOM 584 N N . PRO A 1 81 ? -40.578 -14.132 35.291 1.00 93.25 81 PRO A N 1
ATOM 585 C CA . PRO A 1 81 ? -41.576 -15.185 35.391 1.00 93.25 81 PRO A CA 1
ATOM 586 C C . PRO A 1 81 ? -42.981 -14.623 35.116 1.00 93.25 81 PRO A C 1
ATOM 588 O O . PRO A 1 81 ? -43.246 -13.449 35.399 1.00 93.25 81 PRO A O 1
ATOM 591 N N . PRO A 1 82 ? -43.896 -15.449 34.578 1.00 92.75 82 PRO A N 1
ATOM 592 C CA . PRO A 1 82 ? -45.279 -15.040 34.380 1.00 92.75 82 PRO A CA 1
ATOM 593 C C . PRO A 1 82 ? -45.920 -14.625 35.715 1.00 92.75 82 PRO A C 1
ATOM 595 O O . PRO A 1 82 ? -45.550 -15.157 36.769 1.00 92.75 82 PRO A O 1
ATOM 598 N N . PRO A 1 83 ? -46.888 -13.690 35.691 1.00 92.19 83 PRO A N 1
ATOM 599 C CA . PRO A 1 83 ? -47.611 -13.298 36.891 1.00 92.19 83 PRO A CA 1
ATOM 600 C C . PRO A 1 83 ? -48.310 -14.514 37.522 1.00 92.19 83 PRO A C 1
ATOM 602 O O . PRO A 1 83 ? -48.752 -15.413 36.797 1.00 92.19 83 PRO A O 1
ATOM 605 N N . PRO A 1 84 ? -48.430 -14.555 38.861 1.00 91.50 84 PRO A N 1
ATOM 606 C CA . PRO A 1 84 ? -49.162 -15.616 39.531 1.00 91.50 84 PRO A CA 1
ATOM 607 C C . PRO A 1 84 ? -50.626 -15.637 39.062 1.00 91.50 84 PRO A C 1
ATOM 609 O O . PRO A 1 84 ? -51.183 -14.585 38.726 1.00 91.50 84 PRO A O 1
ATOM 612 N N . PRO A 1 85 ? -51.268 -16.817 39.045 1.00 90.81 85 PRO A N 1
ATOM 613 C CA . PRO A 1 85 ? -52.684 -16.914 38.728 1.00 90.81 85 PRO A CA 1
ATOM 614 C C . PRO A 1 85 ? -53.522 -16.065 39.702 1.00 90.81 85 PRO A C 1
ATOM 616 O O . PRO A 1 85 ? -53.123 -15.886 40.859 1.00 90.81 85 PRO A O 1
ATOM 619 N N . PRO A 1 86 ? -54.692 -15.559 39.268 1.00 89.81 86 PRO A N 1
ATOM 620 C CA . PRO A 1 86 ? -55.604 -14.835 40.143 1.00 89.81 86 PRO A CA 1
ATOM 621 C C . PRO A 1 86 ? -55.948 -15.680 41.371 1.00 89.81 86 PRO A C 1
ATOM 623 O O . PRO A 1 86 ? -56.285 -16.860 41.248 1.00 89.81 86 PRO A O 1
ATOM 626 N N . VAL A 1 87 ? -55.885 -15.072 42.554 1.00 87.81 87 VAL A N 1
ATOM 627 C CA . VAL A 1 87 ? -56.355 -15.715 43.784 1.00 87.81 87 VAL A CA 1
ATOM 628 C C . VAL A 1 87 ? -57.862 -15.970 43.644 1.00 87.81 87 VAL A C 1
ATOM 630 O O . VAL A 1 87 ? -58.580 -15.054 43.227 1.00 87.81 87 VAL A O 1
ATOM 633 N N . PRO A 1 88 ? -58.368 -17.172 43.976 1.00 87.50 88 PRO A N 1
ATOM 634 C CA . PRO A 1 88 ? -59.802 -17.415 44.023 1.00 87.50 88 PRO A CA 1
ATOM 635 C C . PRO A 1 88 ? -60.494 -16.393 44.937 1.00 87.50 88 PRO A C 1
ATOM 637 O O . PRO A 1 88 ? -59.909 -15.998 45.952 1.00 87.50 88 PRO A O 1
ATOM 640 N N . PRO A 1 89 ? -61.730 -15.968 44.618 1.00 85.69 89 PRO A N 1
ATOM 641 C CA . PRO A 1 89 ? -62.493 -15.096 45.500 1.00 85.69 89 PRO A CA 1
ATOM 642 C C . PRO A 1 89 ? -62.607 -15.737 46.887 1.00 85.69 89 PRO A C 1
ATOM 644 O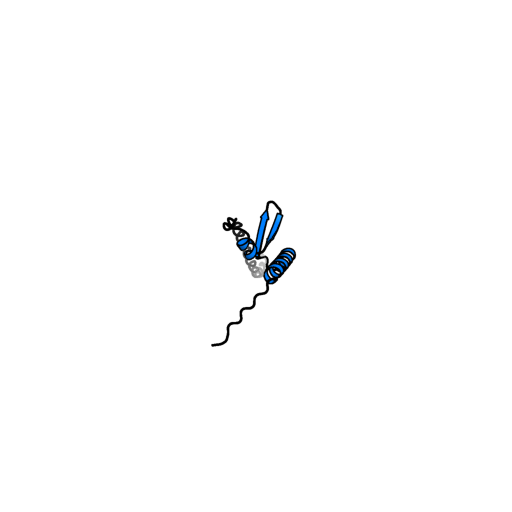 O . PRO A 1 89 ? -62.906 -16.926 47.012 1.00 85.69 89 PRO A O 1
ATOM 647 N N . ALA A 1 90 ? -62.344 -14.946 47.930 1.00 83.31 90 ALA A N 1
ATOM 648 C CA . ALA A 1 90 ? -62.500 -15.401 49.304 1.00 83.31 90 ALA A CA 1
ATOM 649 C C . ALA A 1 90 ? -63.944 -15.890 49.530 1.00 83.31 90 ALA A C 1
ATOM 651 O O . ALA A 1 90 ? -64.880 -15.260 49.023 1.00 83.31 90 ALA A O 1
ATOM 652 N N . PRO A 1 91 ? -64.150 -16.986 50.284 1.00 83.50 91 PRO A N 1
ATOM 653 C CA . PRO A 1 91 ? -65.491 -17.445 50.608 1.00 83.50 91 PRO A CA 1
ATOM 654 C C . PRO A 1 91 ? -66.263 -16.337 51.341 1.00 83.50 91 PRO A C 1
ATOM 656 O O . PRO A 1 91 ? -65.660 -15.569 52.104 1.00 83.50 91 PRO A O 1
ATOM 659 N N . PRO A 1 92 ? -67.585 -16.230 51.121 1.00 82.19 92 PRO A N 1
ATOM 660 C CA . PRO A 1 92 ? -68.409 -15.252 51.814 1.00 82.19 92 PRO A CA 1
ATOM 661 C C . PRO A 1 92 ? -68.233 -15.430 53.323 1.00 82.19 92 PRO A C 1
ATOM 663 O O . PRO A 1 92 ? -68.362 -16.535 53.849 1.00 82.19 92 PRO A O 1
ATOM 666 N N . ARG A 1 93 ? -67.902 -14.336 54.021 1.00 78.19 93 ARG A N 1
ATOM 667 C CA . ARG A 1 93 ? -67.865 -14.328 55.485 1.00 78.19 93 ARG A CA 1
ATOM 668 C C . ARG A 1 93 ? -69.267 -14.678 55.976 1.00 78.19 93 ARG A C 1
ATOM 670 O O . ARG A 1 93 ? -70.209 -13.944 55.685 1.00 78.19 93 ARG A O 1
ATOM 677 N N . SER A 1 94 ? -69.397 -15.796 56.687 1.00 79.25 94 SER A N 1
ATOM 678 C CA . SER A 1 94 ? -70.643 -16.160 57.357 1.00 79.25 94 SER A CA 1
ATOM 679 C C . SER A 1 94 ? -71.085 -15.002 58.258 1.00 79.25 94 SER A C 1
ATOM 681 O O . SER A 1 94 ? -70.238 -14.459 58.977 1.00 79.25 94 SER A O 1
ATOM 683 N N . PRO A 1 95 ? -72.366 -14.594 58.236 1.00 76.62 95 PRO A N 1
ATOM 684 C CA . PRO A 1 95 ? -72.859 -13.612 59.187 1.00 76.62 95 PRO A CA 1
ATOM 685 C C . PRO A 1 95 ? -72.708 -14.184 60.602 1.00 76.62 95 PRO A C 1
ATOM 687 O O . PRO A 1 95 ? -73.130 -15.308 60.873 1.00 76.62 95 PRO A O 1
ATOM 690 N N . ALA A 1 96 ? -72.043 -13.424 61.474 1.00 71.88 96 ALA A N 1
ATOM 691 C CA . ALA A 1 96 ? -71.988 -13.719 62.897 1.00 71.88 96 ALA A CA 1
ATOM 692 C C . ALA A 1 96 ? -73.412 -13.616 63.466 1.00 71.88 96 ALA A C 1
ATOM 694 O O . ALA A 1 96 ? -74.065 -12.586 63.284 1.00 71.88 96 ALA A O 1
ATOM 695 N N . LEU A 1 97 ? -73.881 -14.708 64.077 1.00 60.59 97 LEU A N 1
ATOM 696 C CA . LEU A 1 97 ? -75.072 -14.752 64.929 1.00 60.59 97 LEU A CA 1
ATOM 697 C C . LEU A 1 97 ? -74.754 -14.164 66.305 1.00 60.59 97 LEU A C 1
ATOM 699 O O . LEU A 1 97 ? -73.619 -14.399 66.784 1.00 60.59 97 LEU A O 1
#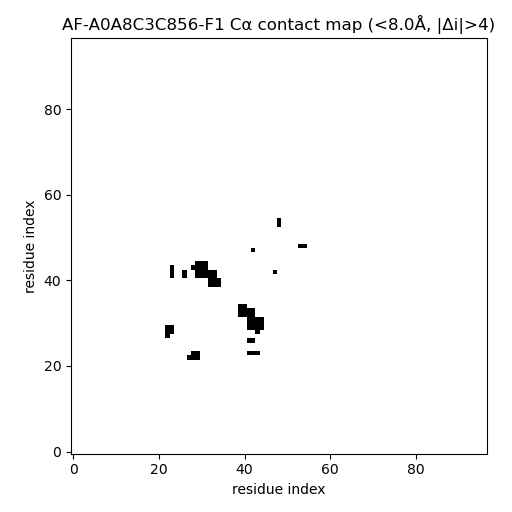

Organism: Cairina moschata (NCBI:txid8855)

Radius of gyration: 38.43 Å; Cα contacts (8 Å, |Δi|>4): 36; chains: 1; bounding box: 98×37×99 Å